Protein AF-A0A7S1LSA0-F1 (afdb_monomer_lite)

Foldseek 3Di:
DQFDAADDQQAWDWAPPPHTKIQGFPDPPRRAKTADCDHPVAFHFIAGAADGPDGQWTQGPVSPWTKHAQAHRTRGGMDRDDDPDGMDTDGDPDDDDDDPDDPVVVVVVVVVVVVVVVVVVVVVVVVVVVVVVVVVVVVVVVVVVVVVVVPPPDDDDD

Secondary structure (DSSP, 8-state):
-EEEEE--TT-EEEE-SSS-EEEE---SS---EEEESS-TTS--EEEESSBTTB-SEEEETTSSSEEEESEETTTEE--SS--SSSEEEE--S---------HHHHHHHHHHHHHHHHHHHHHHHHHHHHHHHHHHHHHHHHHHHHHHHHS-S-----

InterPro domains:
  IPR006571 TLDc domain [PF07534] (2-101)
  IPR006571 TLDc domain [PS51886] (1-101)

Structure (mmCIF, N/CA/C/O backbone):
data_AF-A0A7S1LSA0-F1
#
_entry.id   AF-A0A7S1LSA0-F1
#
loop_
_atom_site.group_PDB
_atom_site.id
_atom_site.type_symbol
_atom_site.label_atom_id
_atom_site.label_alt_id
_atom_site.label_comp_id
_atom_site.label_asym_id
_atom_site.label_entity_id
_atom_site.label_seq_id
_atom_site.pdbx_PDB_ins_code
_atom_site.Cartn_x
_atom_site.Cartn_y
_atom_site.Cartn_z
_atom_site.occupancy
_atom_site.B_iso_or_equiv
_atom_site.auth_seq_id
_atom_site.auth_comp_id
_atom_site.auth_asym_id
_atom_site.auth_atom_id
_atom_site.pdbx_PDB_model_num
ATOM 1 N N . GLY A 1 1 ? 10.114 -1.448 -4.741 1.00 68.31 1 GLY A N 1
ATOM 2 C CA . GLY A 1 1 ? 10.599 -0.067 -4.916 1.00 68.31 1 GLY A CA 1
ATOM 3 C C . GLY A 1 1 ? 11.813 0.182 -4.040 1.00 68.31 1 GLY A C 1
ATOM 4 O O . GLY A 1 1 ? 12.305 -0.754 -3.416 1.00 68.31 1 GLY A O 1
ATOM 5 N N . ASN A 1 2 ? 12.317 1.414 -4.038 1.00 80.88 2 ASN A N 1
ATOM 6 C CA . ASN A 1 2 ? 13.505 1.861 -3.297 1.00 80.88 2 ASN A CA 1
ATOM 7 C C . ASN A 1 2 ? 13.160 2.752 -2.087 1.00 80.88 2 ASN A C 1
ATOM 9 O O . ASN A 1 2 ? 14.023 3.496 -1.626 1.00 80.88 2 ASN A O 1
ATOM 13 N N . GLY A 1 3 ? 11.913 2.690 -1.604 1.00 85.69 3 GLY A N 1
ATOM 14 C CA . GLY A 1 3 ? 11.445 3.509 -0.485 1.00 85.69 3 GLY A CA 1
ATOM 15 C C . GLY A 1 3 ? 11.057 4.932 -0.873 1.00 85.69 3 GLY A C 1
ATOM 16 O O . GLY A 1 3 ? 11.310 5.867 -0.124 1.00 85.69 3 GLY A O 1
ATOM 17 N N . LYS A 1 4 ? 10.454 5.104 -2.052 1.00 90.88 4 LYS A N 1
ATOM 18 C CA . LYS A 1 4 ? 9.878 6.379 -2.494 1.00 90.88 4 LYS A CA 1
ATOM 19 C C . LYS A 1 4 ? 8.367 6.259 -2.636 1.00 90.88 4 LYS A C 1
ATOM 21 O O . LYS A 1 4 ? 7.869 5.182 -2.974 1.00 90.88 4 LYS A O 1
ATOM 26 N N . PHE A 1 5 ? 7.677 7.373 -2.408 1.00 94.12 5 PHE A N 1
ATOM 27 C CA . PHE A 1 5 ? 6.263 7.502 -2.731 1.00 94.12 5 PHE A CA 1
ATOM 28 C C . PHE A 1 5 ? 6.055 7.651 -4.244 1.00 94.12 5 PHE A C 1
ATOM 30 O O . PHE A 1 5 ? 6.891 8.218 -4.951 1.00 94.12 5 PHE A O 1
ATOM 37 N N . GLY A 1 6 ? 4.934 7.130 -4.722 1.00 93.62 6 GLY A N 1
ATOM 38 C CA . GLY A 1 6 ? 4.395 7.307 -6.063 1.00 93.62 6 GLY A CA 1
ATOM 39 C C . GLY A 1 6 ? 2.869 7.211 -6.036 1.00 93.62 6 GLY A C 1
ATOM 40 O O . GLY A 1 6 ? 2.263 7.203 -4.966 1.00 93.62 6 GLY A O 1
ATOM 41 N N . GLY A 1 7 ? 2.255 7.112 -7.214 1.00 91.94 7 GLY A N 1
ATOM 42 C CA . GLY A 1 7 ? 0.798 7.144 -7.379 1.00 91.94 7 GLY A CA 1
ATOM 43 C C . GLY A 1 7 ? 0.282 8.535 -7.753 1.00 91.94 7 GLY A C 1
ATOM 44 O O . GLY A 1 7 ? 1.064 9.460 -7.969 1.00 91.94 7 GLY A O 1
ATOM 45 N N . THR A 1 8 ? -1.037 8.664 -7.863 1.00 92.62 8 THR A N 1
ATOM 46 C CA . THR A 1 8 ? -1.731 9.894 -8.276 1.00 92.62 8 THR A CA 1
ATOM 47 C C . THR A 1 8 ? -2.867 10.214 -7.293 1.00 92.62 8 THR A 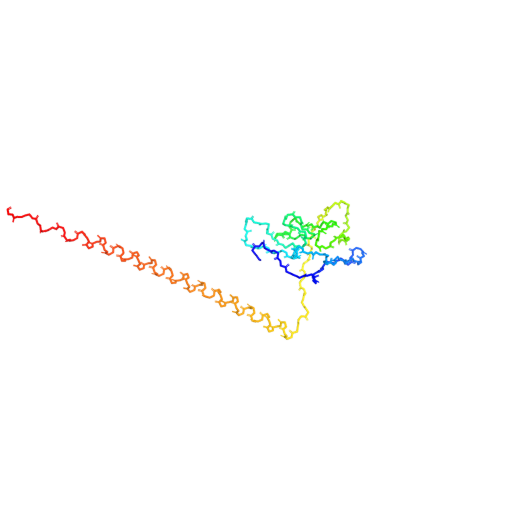C 1
ATOM 49 O O . THR A 1 8 ? -3.263 9.341 -6.514 1.00 92.62 8 THR A O 1
ATOM 52 N N . PRO A 1 9 ? -3.456 11.423 -7.341 1.00 93.00 9 PRO A N 1
ATOM 53 C CA . PRO A 1 9 ? -4.640 11.759 -6.541 1.00 93.00 9 PRO A CA 1
ATOM 54 C C . PRO A 1 9 ? -5.872 10.879 -6.806 1.00 93.00 9 PRO A C 1
ATOM 56 O O . PRO A 1 9 ? -6.826 10.914 -6.036 1.00 93.00 9 PRO A O 1
ATOM 59 N N . GLU A 1 10 ? -5.861 10.076 -7.872 1.00 92.88 10 GLU A N 1
ATOM 60 C CA . GLU A 1 10 ? -6.909 9.092 -8.161 1.00 92.88 10 GLU A CA 1
ATOM 61 C C . GLU A 1 10 ? -6.834 7.870 -7.239 1.00 92.88 10 GLU A C 1
ATOM 63 O O . GLU A 1 10 ? -7.806 7.124 -7.134 1.00 92.88 10 GLU A O 1
ATOM 68 N N . CYS A 1 1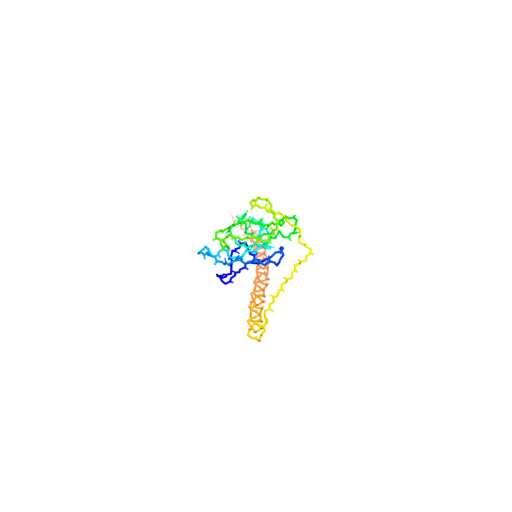1 ? -5.711 7.653 -6.546 1.00 95.12 11 CYS A N 1
ATOM 69 C CA . CYS A 1 11 ? -5.615 6.615 -5.530 1.00 95.12 11 CYS A CA 1
ATOM 70 C C . CYS A 1 11 ? -6.625 6.873 -4.399 1.00 95.12 11 CYS A C 1
ATOM 72 O O . CYS A 1 11 ? -6.798 7.997 -3.927 1.00 95.12 11 CYS A O 1
ATOM 74 N N . PHE A 1 12 ? -7.241 5.807 -3.901 1.00 96.62 12 PHE A N 1
ATOM 75 C CA . PHE A 1 12 ? -8.130 5.839 -2.745 1.00 96.62 12 PHE A CA 1
ATOM 76 C C . PHE A 1 12 ? -7.993 4.540 -1.955 1.00 96.62 12 PHE A C 1
ATOM 78 O O . PHE A 1 12 ? -7.579 3.514 -2.494 1.00 96.62 12 PHE A O 1
ATOM 85 N N . LEU A 1 13 ? -8.357 4.590 -0.678 1.00 97.50 13 LEU A N 1
ATOM 86 C CA . LEU A 1 13 ? -8.505 3.407 0.161 1.00 97.50 13 LEU A CA 1
ATOM 87 C C . LEU A 1 13 ? -9.987 3.141 0.385 1.00 97.50 13 LEU A C 1
ATOM 89 O O . LEU A 1 13 ? -10.802 4.066 0.373 1.00 97.50 13 LEU A O 1
ATOM 93 N N . PHE A 1 14 ? -10.345 1.884 0.608 1.00 97.31 14 PHE A N 1
ATOM 94 C CA . PHE A 1 14 ? -11.708 1.526 0.962 1.00 97.31 14 PHE A CA 1
ATOM 95 C C . PHE A 1 14 ? -11.736 0.331 1.907 1.00 97.31 14 PHE A C 1
ATOM 97 O O . PHE A 1 14 ? -10.793 -0.455 1.968 1.00 97.31 14 PHE A O 1
ATOM 104 N N . ALA A 1 15 ? -12.839 0.207 2.632 1.00 96.81 15 ALA A N 1
ATOM 105 C CA . ALA A 1 15 ? -13.168 -0.955 3.437 1.00 96.81 15 ALA A CA 1
ATOM 106 C C . ALA A 1 15 ? -14.593 -1.391 3.116 1.00 96.81 15 ALA A C 1
ATOM 108 O O . ALA A 1 15 ? -15.454 -0.543 2.893 1.00 96.81 15 ALA A O 1
ATOM 109 N N . LEU A 1 16 ? -14.833 -2.701 3.065 1.00 96.19 16 LEU A N 1
ATOM 110 C CA . LEU A 1 16 ? -16.149 -3.269 2.752 1.00 96.19 16 LEU A CA 1
ATOM 111 C C . LEU A 1 16 ? -16.955 -3.614 4.010 1.00 96.19 16 LEU A C 1
ATOM 113 O O . LEU A 1 16 ? -18.182 -3.560 3.987 1.00 96.19 16 LEU A O 1
ATOM 117 N N . ALA A 1 17 ? -16.270 -3.965 5.098 1.00 93.81 17 ALA A N 1
ATOM 118 C CA . ALA A 1 17 ? -16.866 -4.395 6.355 1.00 93.81 17 ALA A CA 1
ATOM 119 C C . ALA A 1 17 ? -16.297 -3.577 7.529 1.00 93.81 17 ALA A C 1
ATOM 121 O O . ALA A 1 17 ? -15.124 -3.203 7.491 1.00 93.81 17 ALA A O 1
ATOM 122 N N . PRO A 1 18 ? -17.094 -3.305 8.581 1.00 93.19 18 PRO A N 1
ATOM 123 C CA . PRO A 1 18 ? -18.502 -3.688 8.754 1.00 93.19 18 PRO A CA 1
ATOM 124 C C . PRO A 1 18 ? -19.473 -2.861 7.895 1.00 93.19 18 PRO A C 1
ATOM 126 O O . PRO A 1 18 ? -20.627 -3.243 7.734 1.00 93.19 18 PRO A O 1
ATOM 129 N N . ALA A 1 19 ? -19.007 -1.748 7.329 1.00 92.06 19 ALA A N 1
ATOM 130 C CA . ALA A 1 19 ? -19.745 -0.925 6.383 1.00 92.06 19 ALA A CA 1
ATOM 131 C C . ALA A 1 19 ? -18.793 -0.399 5.306 1.00 92.06 19 ALA A C 1
ATOM 133 O O . ALA A 1 19 ? -17.598 -0.228 5.564 1.00 92.06 19 ALA A O 1
ATOM 134 N N . LEU A 1 20 ? -19.337 -0.107 4.120 1.00 95.62 20 LEU A N 1
ATOM 135 C CA . LEU A 1 20 ? -18.567 0.499 3.041 1.00 95.62 20 LEU A CA 1
ATOM 136 C C . LEU A 1 20 ? -18.046 1.872 3.475 1.00 95.62 20 LEU A C 1
ATOM 138 O O . LEU A 1 20 ? -18.816 2.765 3.823 1.00 95.62 20 LEU A O 1
ATOM 142 N N . SER A 1 21 ? -16.735 2.042 3.390 1.00 95.62 21 SER A N 1
ATOM 143 C CA . SER A 1 21 ? -16.042 3.293 3.670 1.00 95.62 21 SER A CA 1
ATOM 144 C C . SER A 1 21 ? -15.051 3.567 2.552 1.00 95.62 21 SER A C 1
ATOM 146 O O . SER A 1 21 ? -14.360 2.654 2.104 1.00 95.62 21 SER A O 1
ATOM 148 N N . ILE A 1 22 ? -14.992 4.813 2.084 1.00 96.81 22 ILE A N 1
ATOM 149 C CA . ILE A 1 22 ? -14.103 5.240 1.001 1.00 96.81 22 ILE A CA 1
ATOM 150 C C . ILE A 1 22 ? -13.312 6.452 1.487 1.00 96.81 22 ILE A C 1
ATOM 152 O O . ILE A 1 22 ? -13.888 7.495 1.787 1.00 96.81 22 ILE A O 1
ATOM 156 N N . ALA A 1 23 ? -11.990 6.319 1.521 1.00 95.44 23 ALA A N 1
ATOM 157 C CA . ALA A 1 23 ? -11.048 7.380 1.842 1.00 95.44 23 ALA A CA 1
ATOM 158 C C . ALA A 1 23 ? -10.382 7.853 0.542 1.00 95.44 23 ALA A C 1
ATOM 160 O O . ALA A 1 23 ? -9.444 7.228 0.036 1.00 95.44 23 ALA A O 1
ATOM 161 N N . ARG A 1 24 ? -10.923 8.923 -0.047 1.00 95.50 24 ARG A N 1
ATOM 162 C CA . ARG A 1 24 ? -10.380 9.521 -1.275 1.00 95.50 24 ARG A CA 1
ATOM 163 C C . ARG A 1 24 ? -9.150 10.352 -0.951 1.00 95.50 24 ARG A C 1
ATOM 165 O O . ARG A 1 24 ? -9.024 10.852 0.162 1.00 95.50 24 ARG A O 1
ATOM 172 N N . SER A 1 25 ? -8.243 10.503 -1.913 1.00 93.88 25 SER A N 1
ATOM 173 C CA . SER A 1 25 ? -7.105 11.380 -1.678 1.00 93.88 25 SER A CA 1
ATOM 174 C C . SER A 1 25 ? -7.549 12.843 -1.591 1.00 93.88 25 SER A C 1
ATOM 176 O O . SER A 1 25 ? -8.218 13.354 -2.486 1.00 93.88 25 SER A O 1
ATOM 178 N N . GLU A 1 26 ? -7.151 13.512 -0.512 1.00 87.94 26 GLU A N 1
ATOM 179 C CA . GLU A 1 26 ? -7.348 14.950 -0.279 1.00 87.94 26 GLU A CA 1
ATOM 180 C C . GLU A 1 26 ? -6.039 15.739 -0.488 1.00 87.94 26 GLU A C 1
ATOM 182 O O . GLU A 1 26 ? -5.997 16.966 -0.382 1.00 87.94 26 GLU A O 1
ATOM 187 N N . SER A 1 27 ? -4.937 15.030 -0.749 1.00 69.69 27 SER A N 1
ATOM 188 C CA . SER A 1 27 ? -3.587 15.555 -0.564 1.00 69.69 27 SER A CA 1
ATOM 189 C C . SER A 1 27 ? -3.016 16.341 -1.735 1.00 69.69 27 SER A C 1
ATOM 191 O O . SER A 1 27 ? -3.216 16.035 -2.908 1.00 69.69 27 SER A O 1
ATOM 193 N N . ARG A 1 28 ? -2.173 17.312 -1.352 1.00 65.62 28 ARG A N 1
ATOM 194 C CA . ARG A 1 28 ? -1.156 17.961 -2.194 1.00 65.62 28 ARG A CA 1
ATOM 195 C C . ARG A 1 28 ? 0.261 17.392 -2.000 1.00 65.62 28 ARG A C 1
ATOM 197 O O . ARG A 1 28 ? 1.169 17.802 -2.712 1.00 65.62 28 ARG A O 1
ATOM 204 N N . SER A 1 29 ? 0.478 16.515 -1.015 1.00 78.69 29 SER A N 1
ATOM 205 C CA . SER A 1 29 ? 1.792 15.951 -0.653 1.00 78.69 29 SER A CA 1
ATOM 206 C C . SER A 1 29 ? 2.324 14.922 -1.654 1.00 78.69 29 SER A C 1
ATOM 208 O O . SER A 1 29 ? 3.528 14.692 -1.686 1.00 78.69 29 SER A O 1
ATOM 210 N N . GLY A 1 30 ? 1.454 14.290 -2.452 1.00 85.69 30 GLY A N 1
ATOM 211 C CA . GLY A 1 30 ? 1.843 13.245 -3.408 1.00 85.69 30 GLY A CA 1
ATOM 212 C C . GLY A 1 30 ? 2.206 11.892 -2.773 1.00 85.69 30 GLY A C 1
ATOM 213 O O . GLY A 1 30 ? 2.643 10.981 -3.476 1.00 85.69 30 GLY A O 1
ATOM 214 N N . ASN A 1 31 ? 2.016 11.729 -1.458 1.00 95.25 31 ASN A N 1
ATOM 215 C CA . ASN A 1 31 ? 2.376 10.518 -0.709 1.00 95.25 31 ASN A CA 1
ATOM 216 C C . ASN A 1 31 ? 1.319 9.403 -0.821 1.00 95.25 31 ASN A C 1
ATOM 218 O O . ASN A 1 31 ? 0.836 8.894 0.187 1.00 95.25 31 ASN A O 1
ATOM 222 N N . HIS A 1 32 ? 0.929 9.018 -2.036 1.00 96.50 32 HIS A N 1
ATOM 223 C CA . HIS A 1 32 ? -0.187 8.084 -2.228 1.00 96.50 32 HIS A CA 1
ATOM 224 C C . HIS A 1 32 ? 0.194 6.637 -1.887 1.00 96.50 32 HIS A C 1
ATOM 226 O O . HIS A 1 32 ? -0.395 6.038 -0.992 1.00 96.50 32 HIS A O 1
ATOM 232 N N . ALA A 1 33 ? 1.217 6.087 -2.540 1.00 96.56 33 ALA A N 1
ATOM 233 C CA . ALA A 1 33 ? 1.673 4.718 -2.319 1.00 96.56 33 ALA A CA 1
ATOM 234 C C . ALA A 1 33 ? 3.192 4.662 -2.152 1.00 96.56 33 ALA A C 1
ATOM 236 O O . ALA A 1 33 ? 3.942 5.243 -2.931 1.00 96.56 33 ALA A O 1
ATOM 237 N N . TYR A 1 34 ? 3.651 3.928 -1.151 1.00 96.69 34 TYR A N 1
ATOM 238 C CA . TYR A 1 34 ? 5.046 3.679 -0.827 1.00 96.69 34 TYR A CA 1
ATOM 239 C C . TYR A 1 34 ? 5.350 2.198 -1.014 1.00 96.69 34 TYR A C 1
ATOM 241 O O . TYR A 1 34 ? 4.636 1.351 -0.492 1.00 96.69 34 TYR A O 1
ATOM 249 N N . LEU A 1 35 ? 6.448 1.869 -1.695 1.00 95.94 35 LEU A N 1
ATOM 250 C CA . LEU A 1 35 ? 6.910 0.486 -1.791 1.00 95.94 35 LEU A CA 1
ATOM 251 C C . LEU A 1 35 ? 8.426 0.401 -1.641 1.00 95.94 35 LEU A C 1
ATOM 253 O O . LEU A 1 35 ? 9.191 0.915 -2.471 1.00 95.94 35 LEU A O 1
ATOM 257 N N . ASN A 1 36 ? 8.874 -0.374 -0.662 1.00 96.06 36 ASN A N 1
ATOM 258 C CA . ASN A 1 36 ? 10.277 -0.710 -0.485 1.00 96.06 36 ASN A CA 1
ATOM 259 C C . ASN A 1 36 ? 10.460 -2.211 -0.292 1.00 96.06 36 ASN A C 1
ATOM 261 O O . ASN A 1 36 ? 9.853 -2.802 0.585 1.00 96.06 36 ASN A O 1
ATOM 265 N N . ALA A 1 37 ? 11.331 -2.808 -1.100 1.00 90.94 37 ALA A N 1
ATOM 266 C CA . ALA A 1 37 ? 11.674 -4.229 -0.991 1.00 90.94 37 ALA A CA 1
ATOM 267 C C . ALA A 1 37 ? 13.192 -4.468 -1.028 1.00 90.94 37 ALA A C 1
ATOM 269 O O . ALA A 1 37 ? 13.646 -5.597 -1.167 1.00 90.94 37 ALA A O 1
ATOM 270 N N . ARG A 1 38 ? 13.996 -3.397 -1.047 1.00 85.81 38 ARG A N 1
ATOM 271 C CA . ARG A 1 38 ? 15.431 -3.485 -1.367 1.00 85.81 38 ARG A CA 1
ATOM 272 C C . ARG A 1 38 ? 16.305 -2.628 -0.467 1.00 85.81 38 ARG A C 1
ATOM 274 O O . ARG A 1 38 ? 17.441 -3.002 -0.196 1.00 85.81 38 ARG A O 1
ATOM 281 N N . ASN A 1 39 ? 15.811 -1.469 -0.044 1.00 88.38 39 ASN A N 1
ATOM 282 C CA . ASN A 1 39 ? 16.595 -0.527 0.735 1.00 88.38 39 ASN A CA 1
ATOM 283 C C . ASN A 1 39 ? 16.458 -0.838 2.227 1.00 88.38 39 ASN A C 1
ATOM 285 O O . ASN A 1 39 ? 15.462 -0.465 2.834 1.00 88.38 39 ASN A O 1
ATOM 289 N N . LYS A 1 40 ? 17.475 -1.475 2.812 1.00 87.56 40 LYS A N 1
ATOM 290 C CA . LYS A 1 40 ? 17.490 -1.856 4.235 1.00 87.56 40 LYS A CA 1
ATOM 291 C C . LYS A 1 40 ? 17.586 -0.669 5.203 1.00 87.56 40 LYS A C 1
ATOM 293 O O . LYS A 1 40 ? 17.395 -0.853 6.396 1.00 87.56 40 LYS A O 1
ATOM 298 N N . HIS A 1 41 ? 17.894 0.533 4.713 1.00 87.31 41 HIS A N 1
ATOM 299 C CA . HIS A 1 41 ? 17.950 1.744 5.540 1.00 87.31 41 HIS A CA 1
ATOM 300 C C . HIS A 1 41 ? 16.580 2.412 5.717 1.00 87.31 41 HIS A C 1
ATOM 302 O O . HIS A 1 41 ? 16.474 3.403 6.430 1.00 87.31 41 HIS A O 1
ATOM 308 N N . HIS A 1 42 ? 15.550 1.915 5.031 1.00 88.81 42 HIS A N 1
ATOM 309 C CA . HIS A 1 42 ? 14.179 2.408 5.119 1.00 88.81 42 HIS A CA 1
ATOM 310 C C . HIS A 1 42 ? 13.245 1.239 5.428 1.00 88.81 42 HIS A C 1
ATOM 312 O O . HIS A 1 42 ? 13.592 0.088 5.168 1.00 88.81 42 HIS A O 1
ATOM 318 N N . LEU A 1 43 ? 12.043 1.535 5.926 1.00 93.25 43 LEU A N 1
ATOM 319 C CA . LEU A 1 43 ? 11.027 0.519 6.211 1.00 93.25 43 LEU A CA 1
ATOM 320 C C . LEU A 1 43 ? 10.744 -0.314 4.958 1.00 93.25 43 LEU A C 1
ATOM 322 O O . LEU A 1 43 ? 10.466 0.254 3.897 1.00 93.25 43 LEU A O 1
ATOM 326 N N . CYS A 1 44 ? 10.866 -1.634 5.057 1.00 96.25 44 CYS A N 1
ATOM 327 C CA . CYS A 1 44 ? 10.545 -2.575 3.987 1.00 96.25 44 CYS A CA 1
ATOM 328 C C . CYS A 1 44 ? 9.073 -2.967 4.104 1.00 96.25 44 CYS A C 1
ATOM 330 O O . CYS A 1 44 ? 8.611 -3.292 5.185 1.00 96.25 44 CYS A O 1
ATOM 332 N N . GLY A 1 45 ? 8.336 -2.892 3.002 1.00 96.56 45 GLY A N 1
ATOM 333 C CA . GLY A 1 45 ? 6.894 -3.104 3.002 1.00 96.56 45 GLY A CA 1
ATOM 334 C C . GLY A 1 45 ? 6.167 -2.219 1.999 1.00 96.56 45 GLY A C 1
ATOM 335 O O . GLY A 1 45 ? 6.779 -1.542 1.154 1.00 96.56 45 GLY A O 1
ATOM 336 N N . LEU A 1 46 ? 4.844 -2.250 2.101 1.00 97.12 46 LEU A N 1
ATOM 337 C CA . LEU A 1 46 ? 3.896 -1.516 1.277 1.00 97.12 46 LEU A CA 1
ATOM 338 C C . LEU A 1 46 ? 3.080 -0.585 2.177 1.00 97.12 46 LEU A C 1
ATOM 340 O O . LEU A 1 46 ? 2.369 -1.023 3.076 1.00 97.12 46 LEU A O 1
ATOM 344 N N . GLY A 1 47 ? 3.189 0.713 1.920 1.00 97.62 47 GLY A N 1
ATOM 345 C CA . GLY A 1 47 ? 2.476 1.745 2.657 1.00 97.62 47 GLY A CA 1
ATOM 346 C C . GLY A 1 47 ? 1.572 2.550 1.743 1.00 97.62 47 GLY A C 1
ATOM 347 O O . GLY A 1 47 ? 1.876 2.744 0.569 1.00 97.62 47 GLY A O 1
ATOM 348 N N . PHE A 1 48 ? 0.491 3.075 2.292 1.00 97.75 48 PHE A N 1
ATOM 349 C CA . PHE A 1 48 ? -0.365 4.037 1.615 1.00 97.75 48 PHE A CA 1
ATOM 350 C C . PHE A 1 48 ? -0.560 5.238 2.522 1.00 97.75 48 PHE A C 1
ATOM 352 O O . PHE A 1 48 ? -0.794 5.061 3.715 1.00 97.75 48 PHE A O 1
ATOM 359 N N . GLY A 1 49 ? -0.484 6.443 1.963 1.00 96.56 49 GLY A N 1
ATOM 360 C CA . GLY A 1 49 ? -0.816 7.679 2.667 1.00 96.56 49 GLY A CA 1
ATOM 361 C C . GLY A 1 49 ? 0.163 8.055 3.773 1.00 96.56 49 GLY A C 1
ATOM 362 O O . GLY A 1 49 ? 1.099 7.326 4.098 1.00 96.56 49 GLY A O 1
ATOM 363 N N . GLY A 1 50 ? -0.076 9.213 4.379 1.00 94.81 50 GLY A N 1
ATOM 364 C CA . GLY A 1 50 ? 0.738 9.749 5.462 1.00 94.81 50 GLY A CA 1
ATOM 365 C C . GLY A 1 50 ? 2.179 10.064 5.055 1.00 94.81 50 GLY A C 1
ATOM 366 O O . GLY A 1 50 ? 2.435 10.781 4.082 1.00 94.81 50 GLY A O 1
ATOM 367 N N . GLN A 1 51 ? 3.123 9.577 5.855 1.00 94.62 51 GLN A N 1
ATOM 368 C CA . GLN A 1 51 ? 4.563 9.769 5.679 1.00 94.62 51 GLN A CA 1
ATOM 369 C C . GLN A 1 51 ? 5.320 8.517 6.130 1.00 94.62 51 GLN A C 1
ATOM 371 O O . GLN A 1 51 ? 4.750 7.643 6.780 1.00 94.62 51 GLN A O 1
ATOM 376 N N . VAL A 1 52 ? 6.613 8.424 5.805 1.00 94.75 52 VAL A N 1
ATOM 377 C CA . VAL A 1 52 ? 7.436 7.280 6.229 1.00 94.75 52 VAL A CA 1
ATOM 378 C C . VAL A 1 52 ? 7.385 7.139 7.754 1.00 94.75 52 VAL A C 1
ATOM 380 O O . VAL A 1 52 ? 7.663 8.094 8.474 1.00 94.75 52 VAL A O 1
ATOM 383 N N . GLY A 1 53 ? 7.003 5.951 8.230 1.00 94.00 53 GLY A N 1
ATOM 384 C CA . GLY A 1 53 ? 6.836 5.639 9.655 1.00 94.00 53 GLY A CA 1
ATOM 385 C C . GLY A 1 53 ? 5.440 5.912 10.221 1.00 94.00 53 GLY A C 1
ATOM 386 O O . GLY A 1 53 ? 5.137 5.434 11.306 1.00 94.00 53 GLY A O 1
ATOM 387 N N . PHE A 1 54 ? 4.579 6.618 9.484 1.00 95.56 54 PHE A N 1
ATOM 388 C CA . PHE A 1 54 ? 3.199 6.918 9.870 1.00 95.56 54 PHE A CA 1
ATOM 389 C C . PHE A 1 54 ? 2.288 6.803 8.644 1.00 95.56 54 PHE A C 1
ATOM 391 O O . PHE A 1 54 ? 1.776 7.804 8.131 1.00 95.56 54 PHE A O 1
ATOM 398 N N . PHE A 1 55 ? 2.145 5.582 8.130 1.00 97.38 55 PHE A N 1
ATOM 399 C CA . PHE A 1 55 ? 1.318 5.315 6.957 1.00 97.38 55 PHE A CA 1
ATOM 400 C C . PHE A 1 55 ? -0.149 5.178 7.346 1.00 97.38 55 PHE A C 1
ATOM 402 O O . PHE A 1 55 ? -0.481 4.649 8.401 1.00 97.38 55 PHE A O 1
ATOM 409 N N . ARG A 1 56 ? -1.052 5.601 6.467 1.00 96.69 56 ARG A N 1
ATOM 410 C CA . ARG A 1 56 ? -2.493 5.410 6.656 1.00 96.69 56 ARG A CA 1
ATOM 411 C C . ARG A 1 56 ? -2.875 3.933 6.703 1.00 96.69 56 ARG A C 1
ATOM 413 O O . ARG A 1 56 ? -3.697 3.541 7.526 1.00 96.69 56 ARG A O 1
ATOM 420 N N . LEU A 1 57 ? -2.274 3.148 5.817 1.00 97.75 57 LEU A N 1
ATOM 421 C CA . LEU A 1 57 ? -2.320 1.691 5.788 1.00 97.75 57 LEU A CA 1
ATOM 422 C C . LEU A 1 57 ? -0.892 1.199 5.577 1.00 97.75 57 LEU A C 1
ATOM 424 O O . LEU A 1 57 ? -0.225 1.641 4.640 1.00 97.75 57 LEU A O 1
ATOM 428 N N . TRP A 1 58 ? -0.442 0.295 6.434 1.00 98.25 58 TRP A N 1
ATOM 429 C CA . TRP A 1 58 ? 0.877 -0.309 6.372 1.00 98.25 58 TRP A CA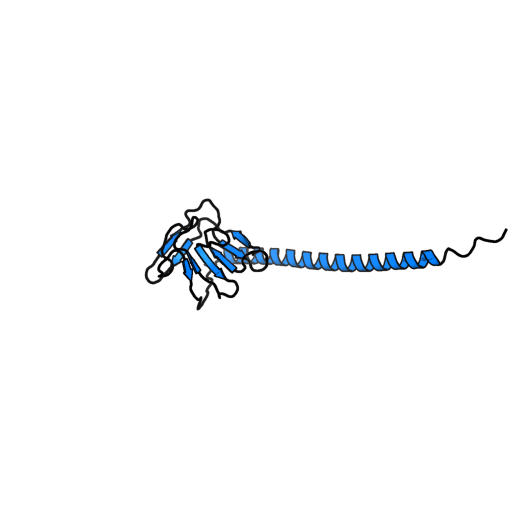 1
ATOM 430 C C . TRP A 1 58 ? 0.774 -1.827 6.337 1.00 98.25 58 TRP A C 1
ATOM 432 O O . TRP A 1 58 ? 0.074 -2.435 7.150 1.00 98.25 58 TRP A O 1
ATOM 442 N N . LEU A 1 59 ? 1.511 -2.410 5.399 1.00 97.88 59 LEU A N 1
ATOM 443 C CA . LEU A 1 59 ? 1.790 -3.829 5.301 1.00 97.88 59 LEU A CA 1
ATOM 444 C C . LEU A 1 59 ? 3.302 -3.999 5.404 1.00 97.88 59 LEU A C 1
ATOM 446 O O . LEU A 1 59 ? 4.039 -3.592 4.498 1.00 97.88 59 LEU A O 1
ATOM 450 N N . ASP A 1 60 ? 3.750 -4.571 6.515 1.00 96.44 60 ASP A N 1
ATOM 451 C CA . ASP A 1 60 ? 5.154 -4.919 6.705 1.00 96.44 60 ASP A CA 1
ATOM 452 C C . ASP A 1 60 ? 5.615 -5.956 5.662 1.00 96.44 60 ASP A C 1
ATOM 454 O O . ASP A 1 60 ? 4.796 -6.695 5.113 1.00 96.44 60 ASP A O 1
ATOM 458 N N . SER A 1 61 ? 6.917 -6.007 5.356 1.00 95.25 61 SER A N 1
ATOM 459 C CA . SER A 1 61 ? 7.452 -6.951 4.365 1.00 95.25 61 SER A CA 1
ATOM 460 C C . SER A 1 61 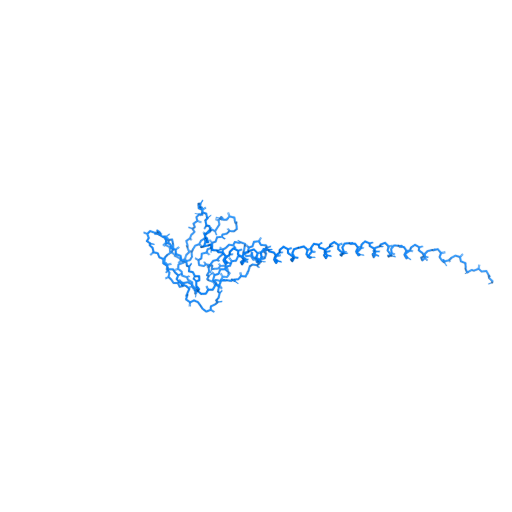? 7.199 -8.418 4.696 1.00 95.25 61 SER A C 1
ATOM 462 O O . SER A 1 61 ? 7.034 -9.205 3.763 1.00 95.25 61 SER A O 1
ATOM 464 N N . ASP A 1 62 ? 7.148 -8.755 5.983 1.00 94.56 62 ASP A N 1
ATOM 465 C CA . ASP A 1 62 ? 6.890 -10.112 6.468 1.00 94.56 62 ASP A CA 1
ATOM 466 C C . ASP A 1 62 ? 5.460 -10.246 7.029 1.00 94.56 62 ASP A C 1
ATOM 468 O O . ASP A 1 62 ? 5.070 -11.294 7.537 1.00 94.56 62 ASP A O 1
ATOM 472 N N . PHE A 1 63 ? 4.652 -9.188 6.889 1.00 95.12 63 PHE A N 1
ATOM 473 C CA . PHE A 1 63 ? 3.272 -9.058 7.367 1.00 95.12 63 PHE A CA 1
ATOM 474 C C . PHE A 1 63 ? 3.079 -9.210 8.886 1.00 95.12 63 PHE A C 1
ATOM 476 O O . PHE A 1 63 ? 1.942 -9.327 9.342 1.00 95.12 63 PHE A O 1
ATOM 483 N N . GLU A 1 64 ? 4.155 -9.135 9.675 1.00 93.88 64 GLU A N 1
ATOM 484 C CA . GLU A 1 64 ? 4.111 -9.320 11.133 1.00 93.88 64 GLU A CA 1
ATOM 485 C C . GLU A 1 64 ? 3.601 -8.078 11.890 1.00 93.88 64 GLU A C 1
ATOM 487 O O . GLU A 1 64 ? 2.929 -8.208 12.911 1.00 93.88 64 GLU A O 1
ATOM 492 N N . ASP A 1 65 ? 3.878 -6.867 11.388 1.00 95.94 65 ASP A N 1
ATOM 493 C CA . ASP A 1 65 ? 3.427 -5.598 11.988 1.00 95.94 65 ASP A CA 1
ATOM 494 C C . ASP A 1 65 ? 2.620 -4.767 10.985 1.00 95.94 65 ASP A C 1
ATOM 496 O O . ASP A 1 65 ? 3.045 -3.705 10.528 1.00 95.94 65 ASP A O 1
ATOM 500 N N . CYS A 1 66 ? 1.442 -5.263 10.606 1.00 97.81 66 CYS A N 1
ATOM 501 C CA . CYS A 1 66 ? 0.510 -4.522 9.758 1.00 97.81 66 CYS A CA 1
ATOM 502 C C . CYS A 1 66 ? -0.414 -3.630 10.599 1.00 97.81 66 CYS A C 1
ATOM 504 O O . CYS A 1 66 ? -0.893 -4.021 11.669 1.00 97.81 66 CYS A O 1
ATOM 506 N N . TYR A 1 67 ? -0.702 -2.420 10.114 1.00 97.62 67 TYR A N 1
ATOM 507 C CA . TYR A 1 67 ? -1.576 -1.490 10.830 1.00 97.62 67 TYR A CA 1
ATOM 508 C C . TYR A 1 67 ? -2.309 -0.499 9.926 1.00 97.62 67 TYR A C 1
ATOM 510 O O . TYR A 1 67 ? -1.953 -0.261 8.772 1.00 97.62 67 TYR A O 1
ATOM 518 N N . VAL A 1 68 ? -3.339 0.118 10.497 1.00 97.44 68 VAL A N 1
ATOM 519 C CA . VAL A 1 68 ? -4.094 1.234 9.928 1.00 97.44 68 VAL A CA 1
ATOM 520 C C . VAL A 1 68 ? -4.118 2.385 10.929 1.00 97.44 68 VAL A C 1
ATOM 522 O O . VAL A 1 68 ? -4.317 2.162 12.124 1.00 97.44 68 VAL A O 1
ATOM 525 N N . LEU A 1 69 ? -3.970 3.620 10.447 1.00 96.38 69 LEU A N 1
ATOM 526 C CA . LEU A 1 69 ? -4.228 4.836 11.228 1.00 96.38 69 LEU A CA 1
ATOM 527 C C . LEU A 1 69 ? -5.652 5.342 11.000 1.00 96.38 69 LEU A C 1
ATOM 529 O O . LEU A 1 69 ? -6.186 5.159 9.913 1.00 96.38 69 LEU A O 1
ATOM 533 N N . GLN A 1 70 ? -6.258 6.043 11.964 1.00 93.50 70 GLN A N 1
ATOM 534 C CA . GLN A 1 70 ? -7.623 6.591 11.830 1.00 93.50 70 GLN A CA 1
ATOM 535 C C . GLN A 1 70 ? -7.762 7.817 10.920 1.00 93.50 70 GLN A C 1
ATOM 537 O O . GLN A 1 70 ? -8.856 8.072 10.399 1.00 93.50 70 GLN A O 1
ATOM 542 N N . SER A 1 71 ? -6.671 8.532 10.660 1.00 93.75 71 SER A N 1
ATOM 543 C CA . SER A 1 71 ? -6.627 9.613 9.677 1.00 93.75 71 SER A CA 1
ATOM 544 C C . SER A 1 71 ? -5.200 9.915 9.252 1.00 93.75 71 SER A C 1
ATOM 546 O O . SER A 1 71 ? -4.267 9.674 10.018 1.00 93.75 71 SER A O 1
ATOM 548 N N . ASP A 1 72 ? -5.037 10.520 8.083 1.00 94.81 72 ASP A N 1
ATOM 549 C CA . ASP A 1 72 ? -3.765 11.070 7.628 1.00 94.81 72 ASP A CA 1
ATOM 550 C C . ASP A 1 72 ? -3.981 12.282 6.700 1.00 94.81 72 ASP A C 1
ATOM 552 O O . ASP A 1 72 ? -5.105 12.588 6.311 1.00 94.81 72 ASP A O 1
ATOM 556 N N . ALA A 1 73 ? -2.906 12.982 6.328 1.00 93.44 73 ALA A N 1
ATOM 557 C CA . ALA A 1 73 ? -2.990 14.152 5.446 1.00 93.44 73 ALA A CA 1
ATOM 558 C C . ALA A 1 73 ? -3.219 13.805 3.958 1.00 93.44 73 ALA A C 1
ATOM 560 O O . ALA A 1 73 ? -3.450 14.702 3.151 1.00 93.44 73 ALA A O 1
ATOM 561 N N . THR A 1 74 ? -3.109 12.527 3.580 1.00 95.94 74 THR A N 1
ATOM 562 C CA . THR A 1 74 ? -3.266 12.026 2.209 1.00 95.94 74 THR A CA 1
ATOM 563 C C . THR A 1 74 ? -4.666 11.556 1.891 1.00 95.94 74 THR A C 1
ATOM 565 O O . THR A 1 74 ? -5.178 11.938 0.838 1.00 95.94 74 THR A O 1
ATOM 568 N N . TYR A 1 75 ? -5.277 10.764 2.769 1.00 95.94 75 TYR A N 1
ATOM 569 C CA . TYR A 1 75 ? -6.614 10.200 2.559 1.00 95.94 75 TYR A CA 1
ATOM 570 C C . TYR A 1 75 ? -7.665 10.716 3.545 1.00 95.94 75 TYR A C 1
ATOM 572 O O . TYR A 1 75 ? -8.776 10.185 3.593 1.00 95.94 75 TYR A O 1
ATOM 580 N N . GLY A 1 76 ? -7.317 11.725 4.345 1.00 93.12 76 GLY A N 1
ATOM 581 C CA . GLY A 1 76 ? -8.222 12.327 5.311 1.00 93.12 76 GLY A CA 1
ATOM 582 C C . GLY A 1 76 ? -8.618 11.356 6.422 1.00 93.12 76 GLY A C 1
ATOM 583 O O . GLY A 1 76 ? -7.883 10.431 6.787 1.00 93.12 76 GLY A O 1
ATOM 584 N N . LYS A 1 77 ? -9.802 11.580 6.995 1.00 93.25 77 LYS A N 1
ATOM 585 C CA . LYS A 1 77 ? -10.367 10.748 8.063 1.00 93.25 77 LYS A CA 1
ATOM 586 C C . LYS A 1 77 ? -11.470 9.848 7.512 1.00 93.25 77 LYS A C 1
ATOM 588 O O . LYS A 1 77 ? -12.500 10.332 7.059 1.00 93.25 77 LYS A O 1
ATOM 593 N N . ALA A 1 78 ? -11.289 8.538 7.653 1.00 91.94 78 ALA A N 1
ATOM 594 C CA . ALA A 1 78 ? -12.327 7.537 7.398 1.00 91.94 78 ALA A CA 1
ATOM 595 C C . ALA A 1 78 ? -12.036 6.239 8.181 1.00 91.94 78 ALA A C 1
ATOM 597 O O . ALA A 1 78 ? -10.866 5.910 8.388 1.00 91.94 78 ALA A O 1
ATOM 598 N N . PRO A 1 79 ? -13.038 5.470 8.619 1.00 91.31 79 PRO A N 1
ATOM 599 C CA . PRO A 1 79 ? -12.794 4.157 9.215 1.00 91.31 79 PRO A CA 1
ATOM 600 C C . PRO A 1 79 ? -12.399 3.146 8.125 1.00 91.31 79 PRO A C 1
ATOM 602 O O . PRO A 1 79 ? -13.066 3.083 7.095 1.00 91.31 79 PRO A O 1
ATOM 605 N N . LEU A 1 80 ? -11.327 2.371 8.327 1.00 94.69 80 LEU A N 1
ATOM 606 C CA . LEU A 1 80 ? -10.948 1.263 7.424 1.00 94.69 80 LEU A CA 1
ATOM 607 C C . LEU A 1 80 ? -11.024 -0.106 8.111 1.00 94.69 80 LEU A C 1
ATOM 609 O O . LEU A 1 80 ? -11.391 -1.086 7.477 1.00 94.69 80 LEU A O 1
ATOM 613 N N . ILE A 1 81 ? -10.722 -0.169 9.406 1.00 93.25 81 ILE A N 1
ATOM 614 C CA . ILE A 1 81 ? -10.947 -1.349 10.244 1.00 93.25 81 ILE A CA 1
ATOM 615 C C . ILE A 1 81 ? -11.603 -0.915 11.559 1.00 93.25 81 ILE A C 1
ATOM 617 O O . ILE A 1 81 ? -11.362 0.213 12.003 1.00 93.25 81 ILE A O 1
ATOM 621 N N . PRO A 1 82 ? -12.440 -1.765 12.181 1.00 89.44 82 PRO A N 1
ATOM 622 C CA . PRO A 1 82 ? -12.915 -1.525 13.538 1.00 89.44 82 PRO A CA 1
ATOM 623 C C . PRO A 1 82 ? -11.738 -1.442 14.510 1.00 89.44 82 PRO A C 1
ATOM 625 O O . PRO A 1 82 ? -10.840 -2.279 14.465 1.00 89.44 82 PRO A O 1
ATOM 628 N N . GLY A 1 83 ? -11.756 -0.464 15.408 1.00 84.50 83 GLY A N 1
ATOM 629 C CA . GLY A 1 83 ? -10.720 -0.317 16.421 1.00 84.50 83 GLY A CA 1
ATOM 630 C C . GLY A 1 83 ? -10.869 0.970 17.218 1.00 84.50 83 GLY A C 1
ATOM 631 O O . GLY A 1 83 ? -11.321 1.991 16.696 1.00 84.50 83 GLY A O 1
ATOM 632 N N . GLU A 1 84 ? -10.467 0.906 18.484 1.00 75.50 84 GLU A N 1
ATOM 633 C CA . GLU A 1 84 ? -10.387 2.056 19.380 1.00 75.50 84 GLU A CA 1
ATOM 634 C C . GLU A 1 84 ? -8.956 2.612 19.362 1.00 75.50 84 GLU A C 1
ATOM 636 O O . GLU A 1 84 ? -7.987 1.863 19.500 1.00 75.50 84 GLU A O 1
ATOM 641 N N . GLY A 1 85 ? -8.811 3.927 19.189 1.00 85.81 85 GLY A N 1
ATOM 642 C CA . GLY A 1 85 ? -7.516 4.616 19.189 1.00 85.81 85 GLY A CA 1
ATOM 643 C C . GLY A 1 85 ? -7.050 5.117 17.819 1.00 85.81 85 GLY A C 1
ATOM 644 O O . GLY A 1 85 ? -7.764 5.052 16.825 1.00 85.81 85 GLY A O 1
ATOM 645 N N . LEU A 1 86 ? -5.840 5.686 17.783 1.00 91.69 86 LEU A N 1
ATOM 646 C CA . LEU A 1 86 ? -5.278 6.323 16.582 1.00 91.69 86 LEU A CA 1
ATOM 647 C C . LEU A 1 86 ? -4.693 5.324 15.578 1.00 91.69 86 LEU A C 1
ATOM 649 O O . LEU A 1 86 ? -4.623 5.640 14.391 1.00 91.69 86 LEU A O 1
ATOM 653 N N . GLN A 1 87 ? -4.283 4.149 16.057 1.00 95.31 87 GLN A N 1
ATOM 654 C CA . GLN A 1 87 ? -3.666 3.080 15.282 1.00 95.31 87 GLN A CA 1
ATOM 655 C C . GLN A 1 87 ? -4.273 1.741 15.690 1.00 95.31 87 GLN A C 1
ATOM 657 O O . GLN A 1 87 ? -4.397 1.447 16.879 1.00 95.31 87 GLN A O 1
ATOM 662 N N . THR A 1 88 ? -4.589 0.908 14.708 1.00 96.69 88 THR A N 1
ATOM 663 C CA . THR A 1 88 ? -5.107 -0.442 14.927 1.00 96.69 88 THR A CA 1
ATOM 664 C C . THR A 1 88 ? -4.278 -1.427 14.116 1.00 96.69 88 THR A C 1
ATOM 666 O O . THR A 1 88 ? -4.064 -1.224 12.921 1.00 96.69 88 THR A O 1
ATOM 669 N N . ARG A 1 89 ? -3.770 -2.469 14.781 1.00 96.25 89 ARG A N 1
ATOM 670 C CA . ARG A 1 89 ? -3.013 -3.554 14.146 1.00 96.25 89 ARG A CA 1
ATOM 671 C C . ARG A 1 89 ? -3.947 -4.638 13.631 1.00 96.25 89 ARG A C 1
ATOM 673 O O . ARG A 1 89 ? -5.021 -4.839 14.194 1.00 96.25 89 ARG A O 1
ATOM 680 N N . PHE A 1 90 ? -3.523 -5.326 12.581 1.00 95.81 90 PHE A N 1
ATOM 681 C CA . PHE A 1 90 ? -4.258 -6.446 12.004 1.00 95.81 90 PHE A CA 1
ATOM 682 C C . PHE A 1 90 ? -3.294 -7.483 11.427 1.00 95.81 90 PHE A C 1
ATOM 684 O O . PHE A 1 90 ? -2.135 -7.179 11.163 1.00 95.81 90 PHE A O 1
ATOM 691 N N . GLU A 1 91 ? -3.797 -8.692 11.198 1.00 96.50 91 GLU A N 1
ATOM 692 C CA . GLU A 1 91 ? -3.077 -9.757 10.500 1.00 96.50 91 GLU A CA 1
ATOM 693 C C . GLU A 1 91 ? -3.707 -9.959 9.120 1.00 96.50 91 GLU A C 1
ATOM 695 O O . GLU A 1 91 ? -4.931 -10.062 8.987 1.00 96.50 91 GLU A O 1
ATOM 700 N N . ALA A 1 92 ? -2.881 -9.980 8.073 1.00 94.31 92 ALA A N 1
ATOM 701 C CA . ALA A 1 92 ? -3.355 -10.198 6.713 1.00 94.31 92 ALA A CA 1
ATOM 702 C C . ALA A 1 92 ? -3.555 -11.701 6.463 1.00 94.31 92 ALA A C 1
ATOM 704 O O . ALA A 1 92 ? -2.592 -12.456 6.384 1.00 94.31 92 ALA A O 1
ATOM 705 N N . SER A 1 93 ? -4.806 -12.137 6.302 1.00 94.94 93 SER A N 1
ATOM 706 C CA . SER A 1 93 ? -5.118 -13.533 5.962 1.00 94.94 93 SER A CA 1
ATOM 707 C C . SER A 1 93 ? -4.875 -13.850 4.484 1.00 94.94 93 SER A C 1
ATOM 709 O O . SER A 1 93 ? -4.419 -14.939 4.144 1.00 94.94 93 SER A O 1
ATOM 711 N N . ALA A 1 94 ? -5.178 -12.897 3.602 1.00 95.62 94 ALA A N 1
ATOM 712 C CA . ALA A 1 94 ? -4.954 -12.981 2.166 1.00 95.62 94 ALA A CA 1
ATOM 713 C C . ALA A 1 94 ? -4.731 -11.580 1.586 1.00 95.62 94 ALA A C 1
ATOM 715 O O . ALA A 1 94 ? -5.306 -10.598 2.062 1.00 95.62 94 ALA A O 1
ATOM 716 N N . ILE A 1 95 ? -3.907 -11.494 0.540 1.00 94.94 95 ILE A N 1
ATOM 717 C CA . ILE A 1 95 ? -3.673 -10.262 -0.217 1.00 94.94 95 ILE A CA 1
ATOM 718 C C . ILE A 1 95 ? -3.879 -10.568 -1.691 1.00 94.94 95 ILE A C 1
ATOM 720 O O . ILE A 1 95 ? -3.224 -11.441 -2.259 1.00 94.94 95 ILE A O 1
ATOM 724 N N . GLU A 1 96 ? -4.767 -9.804 -2.313 1.00 95.62 96 GLU A N 1
ATOM 725 C CA . GLU A 1 96 ? -5.109 -9.945 -3.719 1.00 95.62 96 GLU A CA 1
ATOM 726 C C . GLU A 1 96 ? -4.877 -8.622 -4.443 1.00 95.62 96 GLU A C 1
ATOM 728 O O . GLU A 1 96 ? -5.230 -7.548 -3.951 1.00 95.62 96 GLU A O 1
ATOM 733 N N . VAL A 1 97 ? -4.282 -8.698 -5.632 1.00 93.06 97 VAL A N 1
ATOM 734 C CA . VAL A 1 97 ? -4.022 -7.535 -6.481 1.00 93.06 97 VAL A CA 1
ATOM 735 C C . VAL A 1 97 ? -4.779 -7.714 -7.783 1.00 93.06 97 VAL A C 1
ATOM 737 O O . VAL A 1 97 ? -4.537 -8.656 -8.536 1.00 93.06 97 VAL A O 1
ATOM 740 N N . TRP A 1 98 ? -5.680 -6.776 -8.043 1.00 91.75 98 TRP A N 1
ATOM 741 C CA . TRP A 1 98 ? -6.581 -6.794 -9.185 1.00 91.75 98 TRP A CA 1
ATOM 742 C C . TRP A 1 98 ? -6.191 -5.689 -10.167 1.00 91.75 98 TRP A C 1
ATOM 744 O O . TRP A 1 98 ? -5.771 -4.605 -9.762 1.00 91.75 98 TRP A O 1
ATOM 754 N N . ALA A 1 99 ? -6.337 -5.952 -11.464 1.00 86.88 99 ALA A N 1
ATOM 755 C CA . ALA A 1 99 ? -6.119 -4.967 -12.518 1.00 86.88 99 ALA A CA 1
ATOM 756 C C . ALA A 1 99 ? -7.263 -5.031 -13.531 1.00 86.88 99 ALA A C 1
ATOM 758 O O . ALA A 1 99 ? -7.742 -6.114 -13.861 1.00 86.88 99 ALA A O 1
ATOM 759 N N . CYS A 1 100 ? -7.665 -3.877 -14.062 1.00 83.62 100 CYS A N 1
ATOM 760 C CA . CYS A 1 100 ? -8.776 -3.782 -15.014 1.00 83.62 100 CYS A CA 1
ATOM 761 C C . CYS A 1 100 ? -8.430 -4.294 -16.428 1.00 83.62 100 CYS A C 1
ATOM 763 O O . CYS A 1 100 ? -9.314 -4.373 -17.276 1.00 83.62 100 CYS A O 1
ATOM 765 N N . GLY A 1 101 ? -7.172 -4.680 -16.678 1.00 84.56 101 GLY A N 1
ATOM 766 C CA . GLY A 1 101 ? -6.731 -5.272 -17.944 1.00 84.56 101 GLY A CA 1
ATOM 767 C C . GLY A 1 101 ? -6.920 -4.349 -19.155 1.00 84.56 101 GLY A C 1
ATOM 768 O O . GLY A 1 101 ? -6.836 -3.130 -19.032 1.00 84.56 101 GLY A O 1
ATOM 769 N N . GLY A 1 102 ? -7.151 -4.949 -20.326 1.00 91.44 102 GLY A N 1
ATOM 770 C CA . GLY A 1 102 ? -7.288 -4.257 -21.614 1.00 91.44 102 GLY A CA 1
ATOM 771 C C . GLY A 1 102 ? -6.028 -4.344 -22.479 1.00 91.44 102 GLY A C 1
ATOM 772 O O . GLY A 1 102 ? -4.937 -4.610 -21.972 1.00 91.44 102 GLY A O 1
ATOM 773 N N . GLU A 1 103 ? -6.176 -4.141 -23.793 1.00 89.62 103 GLU A N 1
ATOM 774 C CA . GLU A 1 103 ? -5.027 -4.260 -24.701 1.00 89.62 103 GLU A CA 1
ATOM 775 C C . GLU A 1 103 ? -3.994 -3.159 -24.499 1.00 89.62 103 GLU A C 1
ATOM 777 O O . GLU A 1 103 ? -2.808 -3.454 -24.403 1.00 89.62 103 GLU A O 1
ATOM 782 N N . GLU A 1 104 ? -4.434 -1.918 -24.298 1.00 87.44 104 GLU A N 1
ATOM 783 C CA . GLU A 1 104 ? -3.535 -0.803 -23.983 1.00 87.44 104 GLU A CA 1
ATOM 784 C C . GLU A 1 104 ? -2.717 -1.078 -22.709 1.00 87.44 104 GLU A C 1
ATOM 786 O O . GLU A 1 104 ? -1.499 -0.901 -22.684 1.00 87.44 104 GLU A O 1
ATOM 791 N N . ALA A 1 105 ? -3.359 -1.605 -21.660 1.00 85.19 105 ALA A N 1
ATOM 792 C CA . ALA A 1 105 ? -2.668 -1.979 -20.429 1.00 85.19 105 ALA A CA 1
ATOM 793 C C . ALA A 1 105 ? -1.665 -3.123 -20.656 1.00 85.19 105 ALA A C 1
ATOM 795 O O . ALA A 1 105 ? -0.579 -3.116 -20.070 1.00 85.19 105 ALA A O 1
ATOM 796 N N . ARG A 1 106 ? -1.997 -4.098 -21.516 1.00 85.25 106 ARG A N 1
ATOM 797 C CA . ARG A 1 106 ? -1.097 -5.205 -21.869 1.00 85.25 106 ARG A CA 1
ATOM 798 C C . ARG A 1 106 ? 0.111 -4.707 -22.659 1.00 85.25 106 ARG A C 1
ATOM 800 O O . ARG A 1 106 ? 1.235 -5.114 -22.361 1.00 85.25 106 ARG A O 1
ATOM 807 N N . GLU A 1 107 ? -0.102 -3.818 -23.621 1.00 89.12 107 GLU A N 1
ATOM 808 C CA . GLU A 1 107 ? 0.956 -3.195 -24.416 1.00 89.12 107 GLU A CA 1
ATOM 809 C C . GLU A 1 107 ? 1.887 -2.348 -23.545 1.00 89.12 107 GLU A C 1
ATOM 811 O O . GLU A 1 107 ? 3.104 -2.555 -23.576 1.00 89.12 107 GLU A O 1
ATOM 816 N N . ALA A 1 108 ? 1.331 -1.487 -22.689 1.00 86.00 108 ALA A N 1
ATOM 817 C CA . ALA A 1 108 ? 2.097 -0.683 -21.741 1.00 86.00 108 ALA A CA 1
ATOM 818 C C . ALA A 1 108 ? 2.901 -1.562 -20.765 1.00 86.00 108 AL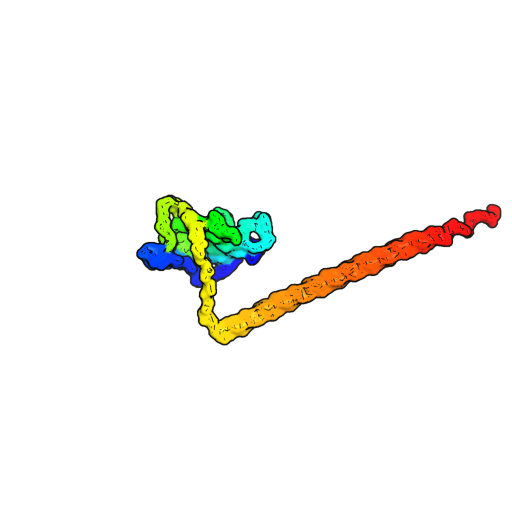A A C 1
ATOM 820 O O . ALA A 1 108 ? 4.084 -1.313 -20.510 1.00 86.00 108 ALA A O 1
ATOM 821 N N . GLN A 1 109 ? 2.302 -2.644 -20.251 1.00 84.75 109 GLN A N 1
ATOM 822 C CA . GLN A 1 109 ? 3.005 -3.596 -19.391 1.00 84.75 109 GLN A CA 1
ATOM 823 C C . GLN A 1 109 ? 4.137 -4.313 -20.143 1.00 84.75 109 GLN A C 1
ATOM 825 O O . GLN A 1 109 ? 5.221 -4.501 -19.583 1.00 84.75 109 GLN A O 1
ATOM 830 N N . ALA A 1 110 ? 3.913 -4.711 -21.397 1.00 88.25 110 ALA A N 1
ATOM 831 C CA . ALA A 1 110 ? 4.927 -5.347 -22.231 1.00 88.25 110 ALA A CA 1
ATOM 832 C C . ALA A 1 110 ? 6.092 -4.392 -22.527 1.00 88.25 110 ALA A C 1
ATOM 834 O O . ALA A 1 110 ? 7.252 -4.795 -22.445 1.00 88.25 110 ALA A O 1
ATOM 835 N N . GLU A 1 111 ? 5.808 -3.122 -22.815 1.00 91.12 111 GLU A N 1
ATOM 836 C CA . GLU A 1 111 ? 6.833 -2.101 -23.022 1.00 91.12 111 GLU A CA 1
ATOM 837 C C . GLU A 1 111 ? 7.671 -1.865 -21.762 1.00 91.12 111 GLU A C 1
ATOM 839 O O . GLU A 1 111 ? 8.903 -1.909 -21.826 1.00 91.12 111 GLU A O 1
ATOM 844 N N . LEU A 1 112 ? 7.024 -1.694 -20.606 1.00 86.38 112 LEU A N 1
ATOM 845 C CA . LEU A 1 112 ? 7.716 -1.520 -19.328 1.00 86.38 112 LEU A CA 1
ATOM 846 C C . LEU A 1 112 ? 8.625 -2.710 -19.003 1.00 86.38 112 LEU A C 1
ATOM 848 O O . LEU A 1 112 ? 9.764 -2.509 -18.577 1.00 86.38 112 LEU A O 1
ATOM 852 N N . ARG A 1 113 ? 8.152 -3.942 -19.239 1.00 87.75 113 ARG A N 1
ATOM 853 C CA . ARG A 1 113 ? 8.956 -5.163 -19.062 1.00 87.75 113 ARG A CA 1
ATOM 854 C C . ARG A 1 113 ? 10.162 -5.173 -19.996 1.00 87.75 113 ARG A C 1
ATOM 856 O O . ARG A 1 113 ? 11.281 -5.289 -19.508 1.00 87.75 113 ARG A O 1
ATOM 863 N N . ARG A 1 114 ? 9.962 -4.935 -21.300 1.00 92.00 114 ARG A N 1
ATOM 864 C CA . ARG A 1 114 ? 11.059 -4.852 -22.283 1.00 92.00 114 ARG A CA 1
ATOM 865 C C . ARG A 1 114 ? 12.114 -3.828 -21.874 1.00 92.00 114 ARG A C 1
ATOM 867 O O . ARG A 1 114 ? 13.308 -4.110 -21.948 1.00 92.00 114 ARG A O 1
ATOM 874 N N . ARG A 1 115 ? 11.689 -2.648 -21.412 1.00 88.94 115 ARG A N 1
ATOM 875 C CA . ARG A 1 115 ? 12.606 -1.599 -20.950 1.00 88.94 115 ARG A CA 1
ATOM 876 C C . ARG A 1 115 ? 13.386 -2.034 -19.710 1.00 88.94 115 ARG A C 1
ATOM 878 O O . ARG A 1 115 ? 14.597 -1.833 -19.657 1.00 88.94 115 ARG A O 1
ATOM 885 N N . ALA A 1 116 ? 12.711 -2.623 -18.724 1.00 85.38 116 ALA A N 1
ATOM 886 C CA . ALA A 1 116 ? 13.353 -3.111 -17.508 1.00 85.38 116 ALA A CA 1
ATOM 887 C C . ALA A 1 116 ? 14.372 -4.227 -17.803 1.00 85.38 116 ALA A C 1
ATOM 889 O O . ALA A 1 116 ? 15.482 -4.201 -17.267 1.00 85.38 116 ALA A O 1
ATOM 890 N N . ASP A 1 117 ? 14.023 -5.155 -18.694 1.00 88.06 117 ASP A N 1
ATOM 891 C CA . ASP A 1 117 ? 14.899 -6.247 -19.120 1.00 88.06 117 ASP A CA 1
ATOM 892 C C . ASP A 1 117 ? 16.118 -5.715 -19.881 1.00 88.06 117 ASP A C 1
ATOM 894 O O . ASP A 1 117 ? 17.248 -6.088 -19.566 1.00 88.06 117 ASP A O 1
ATOM 898 N N . GLY A 1 118 ? 15.922 -4.755 -20.792 1.00 88.81 118 GLY A N 1
ATOM 899 C CA . GLY A 1 118 ? 17.017 -4.104 -21.514 1.00 88.81 118 GLY A CA 1
ATOM 900 C C . GLY A 1 118 ? 18.022 -3.417 -20.583 1.00 88.81 118 GLY A C 1
ATOM 901 O O . GLY A 1 118 ? 19.231 -3.602 -20.727 1.00 88.81 118 GLY A O 1
ATOM 902 N N . VAL A 1 119 ? 17.539 -2.686 -19.571 1.00 84.56 119 VAL A N 1
ATOM 903 C CA . VAL A 1 119 ? 18.405 -2.065 -18.551 1.00 84.56 119 VAL A CA 1
ATOM 904 C C . VAL A 1 119 ? 19.170 -3.128 -17.757 1.00 84.56 119 VAL A C 1
ATOM 906 O O . VAL A 1 119 ? 20.368 -2.976 -17.506 1.00 84.56 119 VAL A O 1
ATOM 909 N N . ARG A 1 120 ? 18.507 -4.228 -17.381 1.00 82.06 120 ARG A N 1
ATOM 910 C CA . ARG A 1 120 ? 19.134 -5.329 -16.638 1.00 82.06 120 ARG A CA 1
ATOM 911 C C . ARG A 1 120 ? 20.224 -6.025 -17.454 1.00 82.06 120 ARG A C 1
ATOM 913 O O . ARG A 1 120 ? 21.282 -6.340 -16.909 1.00 82.06 120 ARG A O 1
ATOM 920 N N . GLU A 1 121 ? 19.997 -6.257 -18.743 1.00 85.94 121 GLU A N 1
ATOM 921 C CA . GLU A 1 121 ? 21.000 -6.847 -19.632 1.00 85.94 121 GLU A CA 1
ATOM 922 C C . GLU A 1 121 ? 22.204 -5.931 -19.839 1.00 85.94 121 GLU A C 1
ATOM 924 O O . GLU A 1 121 ? 23.343 -6.402 -19.797 1.00 85.94 121 GLU A O 1
ATOM 929 N N . GLN A 1 122 ? 21.970 -4.630 -20.034 1.00 81.88 122 GLN A N 1
ATOM 930 C CA . GLN A 1 122 ? 23.044 -3.645 -20.147 1.00 81.88 122 GLN A CA 1
ATOM 931 C C . GLN A 1 122 ? 23.903 -3.618 -18.883 1.00 81.88 122 GLN A C 1
ATOM 933 O O . GLN A 1 122 ? 25.125 -3.715 -18.990 1.00 81.88 122 GLN A O 1
ATOM 938 N N . ALA A 1 123 ? 23.285 -3.587 -17.698 1.00 79.75 123 ALA A N 1
ATOM 939 C CA . ALA A 1 123 ? 24.011 -3.667 -16.431 1.00 79.75 123 ALA A CA 1
ATOM 940 C C . ALA A 1 123 ? 24.880 -4.936 -16.355 1.00 79.75 123 ALA A C 1
ATOM 942 O O . ALA A 1 123 ? 26.069 -4.854 -16.058 1.00 79.75 123 ALA A O 1
ATOM 943 N N . ARG A 1 124 ? 24.336 -6.101 -16.744 1.00 82.75 124 ARG A N 1
ATOM 944 C CA . ARG A 1 124 ? 25.087 -7.369 -16.742 1.00 82.75 124 ARG A CA 1
ATOM 945 C C . ARG A 1 124 ? 26.269 -7.370 -17.720 1.00 82.75 124 ARG A C 1
ATOM 947 O O . ARG A 1 124 ? 27.293 -7.990 -17.439 1.00 82.75 124 ARG A O 1
ATOM 954 N N . LYS A 1 125 ? 26.132 -6.711 -18.876 1.00 84.75 125 LYS A N 1
ATOM 955 C CA . LYS A 1 125 ? 27.217 -6.563 -19.862 1.00 84.75 125 LYS A CA 1
ATOM 956 C C . LYS A 1 125 ? 28.326 -5.651 -19.337 1.00 84.75 125 LYS A C 1
ATOM 958 O O . LYS A 1 125 ? 29.492 -6.011 -19.465 1.00 84.75 125 LYS A O 1
ATOM 963 N N . VAL A 1 126 ? 27.966 -4.521 -18.726 1.00 79.19 126 VAL A N 1
ATOM 964 C CA . VAL A 1 126 ? 28.928 -3.578 -18.131 1.00 79.19 126 VAL A CA 1
ATOM 965 C C . VAL A 1 126 ? 29.703 -4.233 -16.989 1.00 79.19 126 VAL A C 1
ATOM 967 O O . VAL A 1 126 ? 30.924 -4.123 -16.959 1.00 79.19 126 VAL A O 1
ATOM 970 N N . ASP A 1 127 ? 29.031 -4.967 -16.099 1.00 73.94 127 ASP A N 1
ATOM 971 C CA . ASP A 1 127 ? 29.702 -5.670 -14.997 1.00 73.94 127 ASP A CA 1
ATOM 972 C C . ASP A 1 127 ? 30.705 -6.711 -15.512 1.00 73.94 127 ASP A C 1
ATOM 974 O O . ASP A 1 127 ? 31.834 -6.780 -15.028 1.00 73.94 127 ASP A O 1
ATOM 978 N N . ARG A 1 128 ? 30.336 -7.480 -16.548 1.00 77.81 128 ARG A N 1
ATOM 979 C CA . ARG A 1 128 ? 31.259 -8.427 -17.191 1.00 77.81 128 ARG A CA 1
ATOM 980 C C . ARG A 1 128 ? 32.455 -7.715 -17.830 1.00 77.81 128 ARG A C 1
ATOM 982 O O . ARG A 1 128 ? 33.573 -8.201 -17.698 1.00 77.81 128 ARG A O 1
ATOM 989 N N . ALA A 1 129 ? 32.230 -6.597 -18.519 1.00 78.69 129 ALA A N 1
ATOM 990 C CA . ALA A 1 129 ? 33.307 -5.832 -19.145 1.00 78.69 129 ALA A CA 1
ATOM 991 C C . ALA A 1 129 ? 34.301 -5.307 -18.098 1.00 78.69 129 ALA A C 1
ATOM 993 O O . ALA A 1 129 ? 35.499 -5.514 -18.249 1.00 78.69 129 ALA A O 1
ATOM 994 N N . LYS A 1 130 ? 33.802 -4.745 -16.988 1.00 78.06 130 LYS A N 1
ATOM 995 C CA . LYS A 1 130 ? 34.639 -4.290 -15.868 1.00 78.06 130 LYS A CA 1
ATOM 996 C C . LYS A 1 130 ? 35.430 -5.420 -15.210 1.00 78.06 130 LYS A C 1
ATOM 998 O O . LYS A 1 130 ? 36.543 -5.195 -14.749 1.00 78.06 130 LYS A O 1
ATOM 1003 N N . MET A 1 131 ? 34.872 -6.630 -15.131 1.00 74.50 131 MET A N 1
ATOM 1004 C CA . MET A 1 131 ? 35.615 -7.788 -14.622 1.00 74.50 131 MET A CA 1
ATOM 1005 C C . MET A 1 131 ? 36.789 -8.164 -15.533 1.00 74.50 131 MET A C 1
ATOM 1007 O O . MET A 1 131 ? 37.883 -8.375 -15.025 1.00 74.50 131 MET A O 1
ATOM 1011 N N . LEU A 1 132 ? 36.576 -8.191 -16.852 1.00 76.44 132 LEU A N 1
ATOM 1012 C CA . LEU A 1 132 ? 37.626 -8.507 -17.829 1.00 76.44 132 LEU A CA 1
ATOM 1013 C C . LEU A 1 132 ? 38.714 -7.425 -17.891 1.00 76.44 132 LEU A C 1
ATOM 1015 O O . LEU A 1 132 ? 39.894 -7.750 -17.953 1.00 76.44 132 LEU A O 1
ATOM 1019 N N . GLU A 1 133 ? 38.325 -6.150 -17.837 1.00 76.38 133 GLU A N 1
ATOM 1020 C CA . GLU A 1 133 ? 39.259 -5.017 -17.797 1.00 76.38 133 GLU A CA 1
ATOM 1021 C C . GLU A 1 133 ? 40.151 -5.084 -16.549 1.00 76.38 133 GLU A C 1
ATOM 1023 O O . GLU A 1 133 ? 41.372 -5.033 -16.658 1.00 76.38 133 GLU A O 1
ATOM 1028 N N . ASN A 1 134 ? 39.564 -5.350 -15.377 1.00 77.88 134 ASN A N 1
ATOM 1029 C CA . ASN A 1 134 ? 40.327 -5.538 -14.142 1.00 77.88 134 ASN A CA 1
ATOM 1030 C C . ASN A 1 134 ? 41.297 -6.736 -14.187 1.00 77.88 134 ASN A C 1
ATOM 1032 O O . ASN A 1 134 ? 42.331 -6.697 -13.519 1.00 77.88 134 ASN A O 1
ATOM 1036 N N . GLU A 1 135 ? 40.973 -7.825 -14.893 1.00 73.88 135 GLU A N 1
ATOM 1037 C CA . GLU A 1 135 ? 41.893 -8.964 -15.056 1.00 73.88 135 GLU A CA 1
ATOM 1038 C C . GLU A 1 135 ? 43.064 -8.620 -15.980 1.00 73.88 135 GLU A C 1
ATOM 1040 O O . GLU A 1 135 ? 44.214 -8.887 -15.627 1.00 73.88 135 GLU A O 1
ATOM 1045 N N . PHE A 1 136 ? 42.794 -7.957 -17.106 1.00 74.25 136 PHE A N 1
ATOM 1046 C CA . PHE A 1 136 ? 43.831 -7.508 -18.033 1.00 74.25 136 PHE A CA 1
ATOM 1047 C C . PHE A 1 136 ? 44.770 -6.474 -17.395 1.00 74.25 136 PHE A C 1
ATOM 1049 O O . PHE A 1 136 ? 45.991 -6.594 -17.506 1.00 74.25 136 PHE A O 1
ATOM 1056 N N . ASP A 1 137 ? 44.222 -5.504 -16.658 1.00 72.12 137 ASP A N 1
ATOM 1057 C CA . ASP A 1 137 ? 45.013 -4.503 -15.938 1.00 72.12 137 ASP A CA 1
ATOM 1058 C C . ASP A 1 137 ? 45.925 -5.150 -14.892 1.00 72.12 137 ASP A C 1
ATOM 1060 O O . ASP A 1 137 ? 47.094 -4.779 -14.773 1.00 72.12 137 ASP A O 1
ATOM 1064 N N . LYS A 1 138 ? 45.433 -6.164 -14.167 1.00 69.06 138 LYS A N 1
ATOM 1065 C CA . LYS A 1 138 ? 46.262 -6.941 -13.237 1.00 69.06 138 LYS A CA 1
ATOM 1066 C C . LYS A 1 138 ? 47.392 -7.658 -13.965 1.00 69.06 138 LYS A C 1
ATOM 1068 O O . LYS A 1 138 ? 48.539 -7.532 -13.544 1.00 69.06 138 LYS A O 1
ATOM 1073 N N . GLU A 1 139 ? 47.104 -8.387 -15.042 1.00 70.44 139 GLU A N 1
ATOM 1074 C CA . GLU A 1 139 ? 48.136 -9.099 -15.806 1.00 70.44 139 GLU A CA 1
ATOM 1075 C C . GLU A 1 139 ? 49.204 -8.151 -16.359 1.00 70.44 139 GLU A C 1
ATOM 1077 O O . GLU A 1 139 ? 50.397 -8.430 -16.235 1.00 70.44 139 GLU A O 1
ATOM 1082 N N . MET A 1 140 ? 48.803 -6.999 -16.895 1.00 70.00 140 MET A N 1
ATOM 1083 C CA . MET A 1 140 ? 49.722 -5.970 -17.387 1.00 70.00 140 MET A CA 1
ATOM 1084 C C . MET A 1 140 ? 50.580 -5.372 -16.264 1.00 70.00 140 MET A C 1
ATOM 1086 O O . MET A 1 140 ? 51.783 -5.159 -16.445 1.00 70.00 140 MET A O 1
ATOM 1090 N N . PHE A 1 141 ? 49.996 -5.145 -15.084 1.00 60.88 141 PHE A N 1
ATOM 1091 C CA . PHE A 1 141 ? 50.728 -4.669 -13.909 1.00 60.88 141 PHE A CA 1
ATOM 1092 C C . PHE A 1 141 ? 51.763 -5.704 -13.434 1.00 60.88 141 PHE A C 1
ATOM 1094 O O . PHE A 1 141 ? 52.913 -5.356 -13.144 1.00 60.88 141 PHE A O 1
ATOM 1101 N N . PHE A 1 142 ? 51.404 -6.993 -13.428 1.00 62.78 142 PHE A N 1
ATOM 1102 C CA . PHE A 1 142 ? 52.326 -8.071 -13.063 1.00 62.78 142 PHE A CA 1
ATOM 1103 C C . PHE A 1 142 ? 53.436 -8.267 -14.105 1.00 62.78 142 PHE A C 1
ATOM 1105 O O . PHE A 1 142 ? 54.599 -8.392 -13.727 1.00 62.78 142 PHE A O 1
ATOM 1112 N N . GLN A 1 143 ? 53.135 -8.208 -15.405 1.00 62.06 143 GLN A N 1
ATOM 1113 C CA . GLN A 1 143 ? 54.146 -8.339 -16.462 1.00 62.06 143 GLN A CA 1
ATOM 1114 C C . GLN A 1 143 ? 55.186 -7.208 -16.439 1.00 62.06 143 GLN A C 1
ATOM 1116 O O . GLN A 1 143 ? 56.380 -7.463 -16.615 1.00 62.06 143 GLN A O 1
ATOM 1121 N N . ASN A 1 144 ? 54.765 -5.969 -16.174 1.00 59.12 144 ASN A N 1
ATOM 1122 C CA . ASN A 1 144 ? 55.693 -4.842 -16.044 1.00 59.12 144 ASN A CA 1
ATOM 1123 C C . ASN A 1 144 ? 56.552 -4.918 -14.771 1.00 59.12 144 ASN A C 1
ATOM 1125 O O . ASN A 1 144 ? 57.669 -4.404 -14.763 1.00 59.12 144 ASN A O 1
ATOM 1129 N N . THR A 1 145 ? 56.080 -5.606 -13.727 1.00 56.34 145 THR A N 1
ATOM 1130 C CA . THR A 1 145 ? 56.850 -5.817 -12.492 1.00 56.34 145 THR A CA 1
ATOM 1131 C C . THR A 1 145 ? 58.010 -6.802 -12.701 1.00 56.34 145 THR A C 1
ATOM 1133 O O . THR A 1 145 ? 59.109 -6.550 -12.215 1.00 56.34 145 THR A O 1
ATOM 1136 N N . PHE A 1 146 ? 57.825 -7.875 -13.483 1.00 57.41 146 PHE A N 1
ATOM 1137 C CA . PHE A 1 146 ? 58.898 -8.848 -13.765 1.00 57.41 146 PHE A CA 1
ATOM 1138 C C . PHE A 1 146 ? 59.914 -8.364 -14.814 1.00 57.41 146 PHE A C 1
ATOM 1140 O O . PHE A 1 146 ? 61.096 -8.688 -14.721 1.00 57.41 146 PHE A O 1
ATOM 1147 N N . LYS A 1 147 ? 59.504 -7.526 -15.776 1.00 57.88 147 LYS A N 1
ATOM 1148 C CA . LYS A 1 147 ? 60.447 -6.913 -16.733 1.00 57.88 147 LYS A CA 1
ATOM 1149 C C . LYS A 1 147 ? 61.387 -5.894 -16.082 1.00 57.88 147 LYS A C 1
ATOM 1151 O O . LYS A 1 147 ? 62.512 -5.724 -16.545 1.00 57.88 147 LYS A O 1
ATOM 1156 N N . ALA A 1 148 ? 60.960 -5.236 -15.003 1.00 56.75 148 ALA A N 1
ATOM 1157 C CA . ALA A 1 148 ? 61.796 -4.283 -14.274 1.00 56.75 148 ALA A CA 1
ATOM 1158 C C . ALA A 1 148 ? 62.957 -4.952 -13.506 1.00 56.75 148 ALA A C 1
ATOM 1160 O O . ALA A 1 148 ? 63.952 -4.285 -13.230 1.00 56.75 148 ALA A O 1
ATOM 1161 N N . SER A 1 149 ? 62.874 -6.255 -13.198 1.00 55.62 149 SER A N 1
ATOM 1162 C CA . SER A 1 149 ? 63.947 -6.991 -12.509 1.00 55.62 149 SER A CA 1
ATOM 1163 C C . SER A 1 149 ? 65.018 -7.593 -13.429 1.00 55.62 149 SER A C 1
ATOM 1165 O O . SER A 1 149 ? 66.094 -7.917 -12.942 1.00 55.62 149 SER A O 1
ATOM 1167 N N . GLU A 1 150 ? 64.783 -7.716 -14.742 1.00 54.69 150 GLU A N 1
ATOM 1168 C CA . GLU A 1 150 ? 65.758 -8.317 -15.680 1.00 54.69 150 GLU A CA 1
ATOM 1169 C C . GLU A 1 150 ? 66.742 -7.303 -16.304 1.00 54.69 150 GLU A C 1
ATOM 1171 O O . GLU A 1 150 ? 67.755 -7.692 -16.882 1.00 54.69 150 GLU A O 1
ATOM 1176 N N . GLY A 1 151 ? 66.494 -5.994 -16.175 1.00 54.38 151 GLY A N 1
ATOM 1177 C CA . GLY A 1 151 ? 67.327 -4.938 -16.777 1.00 54.38 151 GLY A CA 1
ATOM 1178 C C . GLY A 1 151 ? 68.482 -4.407 -15.912 1.00 54.38 151 GLY A C 1
ATOM 1179 O O . GLY A 1 151 ? 69.167 -3.478 -16.334 1.00 54.38 151 GLY A O 1
ATOM 1180 N N . GLY A 1 152 ? 68.683 -4.938 -14.700 1.00 52.88 152 GLY A N 1
ATOM 1181 C CA . GLY A 1 152 ? 69.555 -4.341 -13.676 1.00 52.88 152 GLY A CA 1
ATOM 1182 C C . GLY A 1 152 ? 71.011 -4.820 -13.617 1.00 52.88 152 GLY A C 1
ATOM 1183 O O . GLY A 1 152 ? 71.778 -4.270 -12.832 1.00 52.88 152 GLY A O 1
ATOM 1184 N N . GLU A 1 153 ? 71.431 -5.810 -14.410 1.00 52.56 153 GLU A N 1
ATOM 1185 C CA . GLU A 1 153 ? 72.730 -6.478 -14.207 1.00 52.56 153 GLU A CA 1
ATOM 1186 C C . GLU A 1 153 ? 73.704 -6.333 -15.388 1.00 52.56 153 GLU A C 1
ATOM 1188 O O . GLU A 1 153 ? 74.232 -7.323 -15.872 1.00 52.56 153 GLU A O 1
ATOM 1193 N N . LYS A 1 154 ? 73.974 -5.106 -15.868 1.00 52.00 154 LYS A N 1
ATOM 1194 C CA . LYS A 1 154 ? 75.202 -4.774 -16.637 1.00 52.00 154 LYS A CA 1
ATOM 1195 C C . LYS A 1 154 ? 75.576 -3.289 -16.524 1.00 52.00 154 LYS A C 1
ATOM 1197 O O . LYS A 1 154 ? 75.414 -2.540 -17.481 1.00 52.00 154 LYS A O 1
ATOM 1202 N N . ALA A 1 155 ? 76.119 -2.862 -15.384 1.00 51.41 155 ALA A N 1
ATOM 1203 C CA . ALA A 1 155 ? 76.913 -1.628 -15.302 1.00 51.41 155 ALA A CA 1
ATOM 1204 C C . ALA A 1 155 ? 77.825 -1.613 -14.059 1.00 51.41 155 ALA A C 1
ATOM 1206 O O . ALA A 1 155 ? 77.535 -0.947 -13.073 1.00 51.41 155 ALA A O 1
ATOM 1207 N N . SER A 1 156 ? 78.936 -2.354 -14.105 1.00 47.94 156 SER A N 1
ATOM 1208 C CA . SER A 1 156 ? 80.147 -2.054 -13.324 1.00 47.94 156 SER A CA 1
ATOM 1209 C C . SER A 1 156 ? 81.329 -2.830 -13.907 1.00 47.94 156 SER A C 1
ATOM 1211 O O . SER A 1 156 ? 81.513 -4.008 -13.616 1.00 47.94 156 SER A O 1
ATOM 1213 N N . ALA A 1 157 ? 82.077 -2.181 -14.799 1.00 42.25 157 ALA A N 1
ATOM 1214 C CA . ALA A 1 157 ? 83.457 -2.526 -15.136 1.00 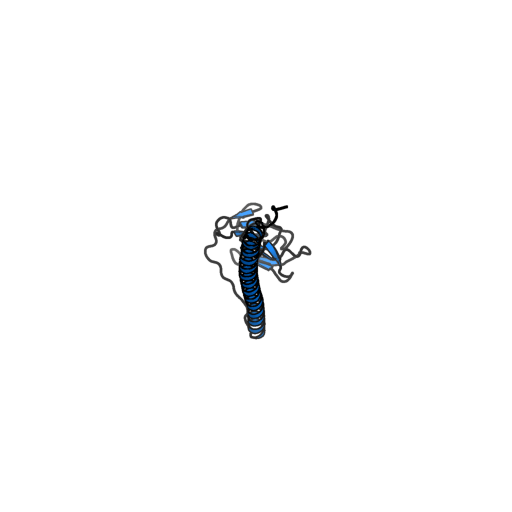42.25 157 ALA A CA 1
ATOM 1215 C C . ALA A 1 157 ? 84.064 -1.362 -15.931 1.00 42.25 157 ALA A C 1
ATOM 1217 O O . ALA A 1 157 ? 83.931 -1.310 -17.154 1.00 42.25 157 ALA A O 1
ATOM 1218 N N . SER A 1 158 ? 84.675 -0.409 -15.228 1.00 39.88 158 SER A N 1
ATOM 1219 C CA . SER A 1 158 ? 85.775 0.461 -15.680 1.00 39.88 158 SER A CA 1
ATOM 1220 C C . SER A 1 158 ? 86.383 1.129 -14.456 1.00 39.88 158 SER A C 1
ATOM 1222 O O . SER A 1 158 ? 85.605 1.776 -13.722 1.00 39.88 158 SER A O 1
#

Organism: Alexandrium catenella (NCBI:txid2925)

Sequence (158 aa):
GNGKFGGTPECFLFALAPALSIARSESRSGNHAYLNARNKHHLCGLGFGGQVGFFRLWLDSDFEDCYVLQSDATYGKAPLIPGEGLQTRFEASAIEVWACGGEEAREAQAELRRRADGVREQARKVDRAKMLENEFDKEMFFQNTFKASEGGEKASAS

Radius of gyration: 28.06 Å; chains: 1; bounding box: 106×32×44 Å

pLDDT: mean 85.64, std 13.6, range [39.88, 98.25]

=== Feature glossary ===
Legend for the data blocks above and below:

— What the protein is —

Sequence gives the chain of amino acids in standard one-letter code (A=alanine, C=cysteine, …, Y=tyrosine), read N→C. It is the only feature that is directly encoded by the gene; all structural features are derived from the folded form of this sequence.

The annotation block draws on four external resources. InterPro: which protein families and domains the sequence belongs to. GO: standardized terms for what the protein does, what process it participates in, and where in the cell it acts. CATH: which structural fold it has in the CATH hierarchy. Organism: the species of origin.

— Where its atoms are —

Atomic coordinates in PDBx/mmCIF format — the same representation the Protein Data Bank distributes. Each line of the _atom_site loop places one backbone atom in Cartesian space (units: ångströms, origin: arbitrary).

Six rendered views show the 3D structure from the faces of a cube — i.e. along ±x, ±y, ±z. Rendering representation is drawn randomly per protein from cartoon (secondary-structure ribbons), sticks (backbone bonds), or molecular surface; coloring is either N→C rainbow (blue at the N-terminus through red at the C-terminus) or one color per chain.

— Local backbone conformation —

DSSP 8-state secondary structure assigns each residue one of H (α-helix), G (3₁₀-helix), I (π-helix), E (extended β-strand), B (isolated β-bridge), T (hydrogen-bonded turn), S (bend), or '-' (coil). The assignment is computed from backbone hydrogen-bond geometry via the Kabsch–Sander algorithm.

P-SEA three-state annotation labels each residue as helix, strand, or coil based purely on the geometry of the Cα trace. It serves as a fallback when the full backbone (and thus DSSP) is unavailable.

φ (phi) and ψ (psi) are the two rotatable backbone dihedrals per residue: φ is the C(i-1)–N–Cα–C torsion, ψ is the N–Cα–C–N(i+1) torsion, both in degrees on (−180°, 180°]. α-helical residues cluster near (−60°, −45°); β-strand residues near (−120°, +130°). A Ramachandran plot is simply a scatter of (φ, ψ) for every residue.

— Global shape and packing —

Radius of gyration (Rg) is the root-mean-square distance of Cα atoms from their centroid — a single number for overall size and compactness. A globular domain of N residues has Rg ≈ 2.2·N^0.38 Å; an extended or disordered chain has a much larger Rg. The Cα contact count is the number of residue pairs whose Cα atoms are within 8 Å and are more than four positions apart in sequence — a standard proxy for tertiary packing density. The bounding box is the smallest axis-aligned box enclosing all Cα atoms.

Accessible surface area quantifies burial. A residue with SASA near zero is packed into the hydrophobic core; one with SASA >100 Å² sits on the surface. Computed here via the Shrake–Rupley numerical algorithm with a 1.4 Å probe.

The contact map is a binary N×N matrix image: pixel (i, j) is dark where Cα_i and Cα_j are within 8 Å and |i−j|>4. Because the |i−j|>4 filter removes local helical contacts, off-diagonal stripes parallel to the main diagonal indicate parallel β-sheets; stripes perpendicular to it indicate antiparallel β-sheets. The Ramachandran plot scatters every residue's (φ, ψ) pair against the sterically allowed regions. The PAE heatmap renders the predicted-aligned-error matrix.

— Structural neighborhood —

A 3Di character summarizes, for each residue, the relative orientation of the Cα frame of its nearest spatial neighbor. Because it encodes fold topology rather than chemistry, 3Di alignments detect remote structural similarity that sequence alignment misses.

Structural nearest neighbors (via Foldseek easy-search vs the PDB). Reported per hit: target PDB id, E-value, and alignment TM-score. A TM-score above ~0.5 is the conventional threshold for 'same fold'.

— Confidence and disorder —

For AlphaFold models, the B-factor field carries pLDDT — the model's own estimate of local accuracy on a 0–100 scale. Regions with pLDDT<50 should be treated as essentially unmodeled; they often correspond to intrinsically disordered segments.

B-factor (Debye–Waller factor) reflects atomic displacement in the crystal lattice. It is an experimental observable (units Å²), not a prediction; low values mean the atom is pinned down, high values mean it moves or is heterogeneous across the crystal.

Predicted Aligned Error (PAE) is an AlphaFold confidence matrix: entry (i, j) is the expected error in the position of residue j, in ångströms, when the prediction is superimposed on the true structure at residue i. Low PAE within a block of residues means that block is internally rigid and well-predicted; high PAE between two blocks means their relative placement is uncertain even if each block individually is confident.